Protein 4AEY (pdb70)

Foldseek 3Di:
DQEDKDKDFFPWAWAQEADPPPSNVGIAIKTKMKIFGAPDVCPDPVVLVVVLRCVRHVDHYHDQVVNQVVSQCSNCVPPVDDKMKMKMWRAPPDPPDRTDIDMDMDD

B-factor: mean 133.92, std 28.31, range [81.31, 237.43]

CATH classification: 3.30.1130.10

Sequence (107 aa):
PGMARIRVKDLRLRTFIGIKEEEILNKQDVLINLTILYPAHALNYRTITKAIIRHVEENRFALLERMTQEILDLVMENPAVRYAEVEVDKPHALRFAESVSITLAGH

Nearest PDB structures (foldseek):
  4aey-assembly1_A  TM=1.009E+00  e=9.244E-22  Pseudomonas aeruginosa
  1b9l-assembly1_A  TM=9.611E-01  e=2.903E-15  Escherichia coli
  3o1k-assembly1_B  TM=9.240E-01  e=2.711E-11  Vibrio cholerae O1 biovar El Tor str. N16961
  7su7-assembly1_D  TM=9.157E-01  e=2.236E-10  Yersinia pestis
  7su8-assembly1_B  TM=8.974E-01  e=2.381E-09  Yersinia pestis

Secondary structure (DSSP, 8-state):
--SSEEEEEEEEEEEEE-SSHHHHHS-EEEEEEEEEE------HHHHHHHHHHHHHHTSEES-HHHHHHHHHHHHHHS---SEEEEEEEEET-STT-SEEEEEEEE-

GO terms:
  GO:0006729 tetrahydrobiopterin biosynthetic process (P, IDA)

Radius of gyration: 14.38 Å; Cα contacts (8 Å, |Δi|>4): 192; chains: 1; bounding box: 38×38×31 Å

InterPro domains:
  IPR006156 Dihydroneopterin aldolase [PTHR42844] (5-120)
  IPR006157 Dihydroneopterin aldolase/epimerase domain [PF02152] (11-119)
  IPR006157 Dihydroneopterin aldolase/epimerase domain [SM00905] (11-121)
  IPR006157 Dihydroneopterin aldolase/epimerase domain [TIGR00526] (8-119)
  IPR006157 Dihydroneopterin aldolase/epimerase domain [cd00534] (8-119)
  IPR043133 GTP cyclohydrolase I, C-terminal/NADPH-dependent 7-cyano-7-deazaguanine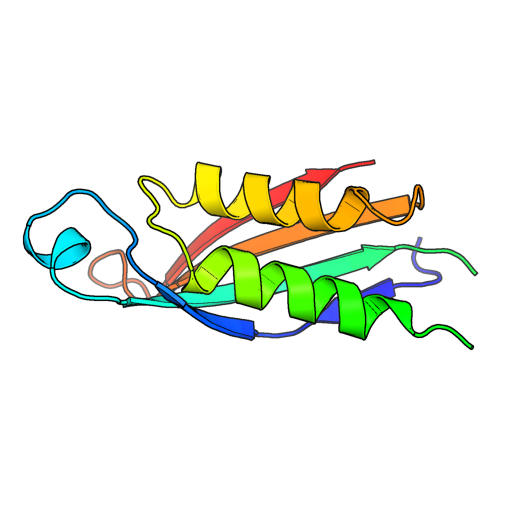 reductase [G3DSA:3.30.1130.10] (6-122)

Solvent-accessible surface area: 7064 Å² total; per-residue (Å²): 174,74,168,38,77,77,62,32,170,86,33,142,7,136,1,59,25,33,90,174,79,68,10,62,139,91,98,72,40,5,33,1,39,11,55,34,16,40,85,138,242,80,84,55,133,41,86,36,27,56,43,2,55,55,42,0,78,148,70,80,15,85,26,19,110,50,1,4,98,73,0,13,73,37,14,58,141,80,50,106,98,24,103,8,58,1,60,8,31,31,42,128,61,107,111,220,36,135,40,57,46,53,72,24,56,19,196

Structure (mmCIF, N/CA/C/O backbone):
data_4AEY
#
_entry.id   4AEY
#
_cell.length_a   133.980
_cell.length_b   133.980
_cell.length_c   133.980
_cell.angle_alpha   90.00
_cell.angle_beta   90.00
_cell.angle_gamma   90.00
#
_symmetry.space_group_name_H-M   'I 4 3 2'
#
loop_
_entity.id
_entity.type
_entity.pdbx_description
1 polymer 'D-ERYTHRO-7,8-DIHYDRONEOPTERIN TRIPHOSPHATE EPIMERASE'
2 water water
#
loop_
_atom_site.group_PDB
_atom_site.id
_atom_site.type_symbol
_atom_site.label_atom_id
_atom_site.label_alt_id
_atom_site.label_comp_id
_atom_site.label_asym_id
_atom_site.label_entity_id
_atom_site.label_seq_id
_atom_site.pdbx_PDB_ins_code
_atom_site.Cartn_x
_atom_site.Cartn_y
_atom_site.Cartn_z
_atom_site.occupancy
_atom_site.B_iso_or_equiv
_atom_site.auth_seq_id
_atom_site.auth_comp_id
_atom_site.auth_asym_id
_atom_site.auth_atom_id
_atom_site.pdbx_PDB_model_num
ATOM 1 N N . PRO A 1 39 ? 10.216 -3.128 36.311 1.00 189.69 6 PRO A N 1
ATOM 2 C CA . PRO A 1 39 ? 9.210 -3.265 37.378 1.00 185.83 6 PRO A CA 1
ATOM 3 C C . PRO A 1 39 ? 8.829 -4.729 37.683 1.00 188.56 6 PRO A C 1
ATOM 4 O O . PRO A 1 39 ? 8.359 -5.417 36.776 1.00 191.86 6 PRO A O 1
ATOM 8 N N . GLY A 1 40 ? 9.015 -5.216 38.925 1.00 179.89 7 GLY A N 1
ATOM 9 C CA . GLY A 1 40 ? 9.557 -4.503 40.085 1.00 174.86 7 GLY A CA 1
ATOM 10 C C . GLY A 1 40 ? 11.067 -4.343 40.073 1.00 176.77 7 GLY A C 1
ATOM 11 O O . GLY A 1 40 ? 11.567 -3.214 40.028 1.00 176.02 7 GLY A O 1
ATOM 12 N N . MET A 1 41 ? 11.808 -5.479 40.144 1.00 172.64 8 MET A N 1
ATOM 13 C CA . MET A 1 41 ? 13.281 -5.625 40.099 1.00 172.80 8 MET A CA 1
ATOM 14 C C . MET A 1 41 ? 14.095 -5.103 41.340 1.00 169.80 8 MET A C 1
ATOM 15 O O . MET A 1 41 ? 13.802 -5.587 42.431 1.00 166.57 8 MET A O 1
ATOM 20 N N . ALA A 1 42 ? 15.095 -4.174 41.210 1.00 163.46 9 ALA A N 1
ATOM 21 C CA . ALA A 1 42 ? 15.868 -3.704 42.389 1.00 158.84 9 ALA A CA 1
ATOM 22 C C . ALA A 1 42 ? 15.372 -2.405 43.072 1.00 155.71 9 ALA A C 1
ATOM 23 O O . ALA A 1 42 ? 15.612 -1.291 42.586 1.00 156.71 9 ALA A O 1
ATOM 25 N N . ARG A 1 43 ? 14.690 -2.561 44.217 1.00 14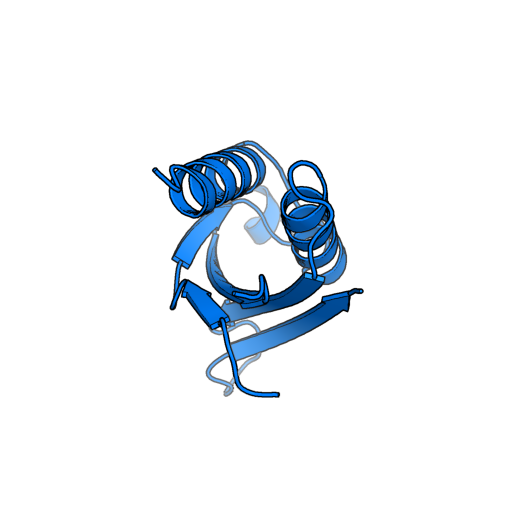4.73 10 ARG A N 1
ATOM 26 C CA . ARG A 1 43 ? 14.145 -1.435 44.954 1.00 139.99 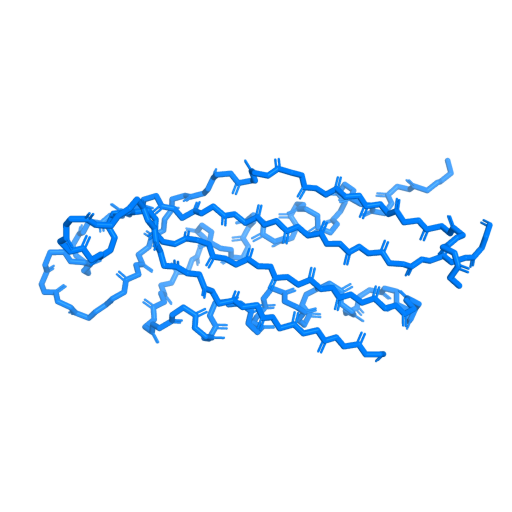10 ARG A CA 1
ATOM 27 C C . ARG A 1 43 ? 14.630 -1.404 46.376 1.00 136.65 10 ARG A C 1
ATOM 28 O O . ARG A 1 43 ? 14.413 -2.358 47.122 1.00 134.84 10 ARG A O 1
ATOM 30 N N . ILE A 1 44 ? 15.264 -0.301 46.764 1.00 129.15 11 ILE A N 1
ATOM 31 C CA . ILE A 1 44 ? 15.687 -0.132 48.144 1.00 124.92 11 ILE A CA 1
ATOM 32 C C . ILE A 1 44 ? 14.784 0.884 48.815 1.00 121.22 11 ILE A C 1
ATOM 33 O O . ILE A 1 44 ? 14.490 1.912 48.218 1.00 121.04 11 ILE A O 1
ATOM 38 N N . ARG A 1 45 ? 14.306 0.586 50.023 1.00 111.41 12 ARG A N 1
ATOM 39 C CA . ARG A 1 45 ? 13.420 1.500 50.738 1.00 107.02 12 ARG A CA 1
ATOM 40 C C . ARG A 1 45 ? 13.991 1.924 52.060 1.00 103.23 12 ARG A C 1
ATOM 41 O O . ARG A 1 45 ? 14.476 1.102 52.822 1.00 100.95 12 ARG A O 1
ATOM 43 N N . VAL A 1 46 ? 13.916 3.202 52.335 1.00 97.11 13 VAL A N 1
ATOM 44 C CA . VAL A 1 46 ? 14.359 3.777 53.594 1.00 95.11 13 VAL A CA 1
ATOM 45 C C . VAL A 1 46 ? 13.066 4.201 54.226 1.00 97.69 13 VAL A C 1
ATOM 46 O O . VAL A 1 46 ? 12.390 5.106 53.722 1.00 98.65 13 VAL A O 1
ATOM 50 N N . LYS A 1 47 ? 12.669 3.478 55.274 1.00 91.42 14 LYS A N 1
ATOM 51 C CA . LYS A 1 47 ? 11.370 3.675 55.931 1.00 88.88 14 LYS A CA 1
ATOM 52 C C . LYS A 1 47 ? 11.374 4.551 57.175 1.00 91.80 14 LYS A C 1
ATOM 53 O O . LYS A 1 47 ? 12.096 4.293 58.123 1.00 91.96 14 LYS A O 1
ATOM 59 N N . ASP A 1 48 ? 10.537 5.562 57.177 1.00 87.91 15 ASP A N 1
ATOM 60 C CA . ASP A 1 48 ? 10.339 6.471 58.294 1.00 88.28 15 ASP A CA 1
ATOM 61 C C . ASP A 1 48 ? 11.545 7.079 58.929 1.00 94.03 15 ASP A C 1
ATOM 62 O O . ASP A 1 48 ? 11.689 7.001 60.158 1.00 92.79 15 ASP A O 1
ATOM 67 N N . LEU A 1 49 ? 12.367 7.763 58.109 1.00 92.94 16 LEU A N 1
ATOM 68 C CA . LEU A 1 49 ? 13.551 8.471 58.584 1.00 92.67 16 LEU A CA 1
ATOM 69 C C . LEU A 1 49 ? 13.020 9.700 59.284 1.00 92.32 16 LEU A C 1
ATOM 70 O O . LEU A 1 49 ? 12.417 10.520 58.630 1.00 92.06 16 LEU A O 1
ATOM 75 N N . ARG A 1 50 ? 13.098 9.746 60.617 1.00 87.39 17 ARG A N 1
ATOM 76 C CA . ARG A 1 50 ? 12.587 10.860 61.417 1.00 87.70 17 ARG A CA 1
ATOM 77 C C . ARG A 1 50 ? 13.669 11.870 61.694 1.00 96.33 17 ARG A C 1
ATOM 78 O O . ARG A 1 50 ? 14.648 11.571 62.388 1.00 98.24 17 ARG A O 1
ATOM 86 N N . LEU A 1 51 ? 13.490 13.080 61.172 1.00 93.57 18 LEU A N 1
ATOM 87 C CA . LEU A 1 51 ? 14.459 14.160 61.357 1.00 94.70 18 LEU A CA 1
ATOM 88 C C . LEU A 1 51 ? 13.821 15.380 61.936 1.00 99.32 18 LEU A C 1
ATOM 89 O O . LEU A 1 51 ? 12.637 15.600 61.741 1.00 100.13 18 LEU A O 1
ATOM 94 N N . ARG A 1 52 ? 14.591 16.174 62.660 1.00 96.63 19 ARG A N 1
ATOM 95 C CA . ARG A 1 52 ? 14.094 17.414 63.223 1.00 98.73 19 ARG A CA 1
ATOM 96 C C . ARG A 1 52 ? 14.785 18.570 62.582 1.00 109.73 19 ARG A C 1
ATOM 97 O O . ARG A 1 52 ? 16.004 18.519 62.438 1.00 112.96 19 ARG A O 1
ATOM 105 N N . THR A 1 53 ? 14.037 19.596 62.160 1.00 107.39 20 THR A N 1
ATOM 106 C CA . THR A 1 53 ? 14.599 20.771 61.499 1.00 108.78 20 THR A CA 1
ATOM 107 C C . THR A 1 53 ? 13.557 21.842 61.640 1.00 112.38 20 THR A C 1
ATOM 108 O O . THR A 1 53 ? 12.478 21.572 62.168 1.00 112.96 20 THR A O 1
ATOM 112 N N . PHE A 1 54 ? 13.837 23.030 61.100 1.00 107.16 21 PHE A N 1
ATOM 113 C CA . PHE A 1 54 ? 12.910 24.141 61.036 1.00 104.47 21 PHE A CA 1
ATOM 114 C C . PHE A 1 54 ? 12.097 24.016 59.738 1.00 110.50 21 PHE A C 1
ATOM 115 O O . PHE A 1 54 ? 12.675 23.907 58.641 1.00 109.13 21 PHE A O 1
ATOM 123 N N . ILE A 1 55 ? 10.759 23.977 59.867 1.00 110.86 22 ILE A N 1
ATOM 124 C CA . ILE A 1 55 ? 9.862 23.933 58.715 1.00 113.02 22 ILE A CA 1
ATOM 125 C C . ILE A 1 55 ? 8.717 24.914 58.946 1.00 125.10 22 ILE A C 1
ATOM 126 O O . ILE A 1 55 ? 7.963 24.764 59.909 1.00 125.58 22 ILE A O 1
ATOM 131 N N . GLY A 1 56 ? 8.622 25.935 58.095 1.00 126.19 23 GLY A N 1
ATOM 132 C CA . GLY A 1 56 ? 7.564 26.932 58.196 1.00 128.15 23 GLY A CA 1
ATOM 133 C C . GLY A 1 56 ? 8.124 28.319 58.323 1.00 135.97 23 GLY A C 1
ATOM 134 O O . GLY A 1 56 ? 9.344 28.481 58.374 1.00 137.88 23 GLY A O 1
ATOM 135 N N . ILE A 1 57 ? 7.243 29.330 58.339 1.00 132.92 24 ILE A N 1
ATOM 136 C CA . ILE A 1 57 ? 7.648 30.736 58.447 1.00 133.49 24 ILE A CA 1
ATOM 137 C C . ILE A 1 57 ? 7.133 31.356 59.730 1.00 135.73 24 ILE A C 1
ATOM 138 O O . ILE A 1 57 ? 7.771 32.271 60.240 1.00 137.29 24 ILE A O 1
ATOM 140 N N . LYS A 1 58 ? 6.038 30.794 60.293 1.00 129.09 25 LYS A N 1
ATOM 141 C CA . LYS A 1 58 ? 5.380 31.211 61.540 1.00 129.41 25 LYS A CA 1
ATOM 142 C C . LYS A 1 58 ? 6.389 31.356 62.683 1.00 133.52 25 LYS A C 1
ATOM 143 O O . LYS A 1 58 ? 7.311 30.559 62.777 1.00 132.06 25 LYS A O 1
ATOM 149 N N . GLU A 1 59 ? 6.245 32.391 63.523 1.00 132.46 26 GLU A N 1
ATOM 150 C CA . GLU A 1 59 ? 7.164 32.675 64.640 1.00 132.92 26 GLU A CA 1
ATOM 151 C C . GLU A 1 59 ? 7.612 31.407 65.375 1.00 133.31 26 GLU A C 1
ATOM 152 O O . GLU A 1 59 ? 8.818 31.187 65.534 1.00 133.16 26 GLU A O 1
ATOM 154 N N . GLU A 1 60 ? 6.644 30.545 65.744 1.00 126.43 27 GLU A N 1
ATOM 155 C CA . GLU A 1 60 ? 6.929 29.274 66.427 1.00 123.46 27 GLU A CA 1
ATOM 156 C C . GLU A 1 60 ? 7.712 28.306 65.558 1.00 120.90 27 GLU A C 1
ATOM 157 O O . GLU A 1 60 ? 8.622 27.672 66.064 1.00 120.37 27 GLU A O 1
ATOM 159 N N . GLU A 1 61 ? 7.368 28.190 64.266 1.00 113.62 28 GLU A N 1
ATOM 160 C CA . GLU A 1 61 ? 8.039 27.318 63.317 1.00 111.10 28 GLU A CA 1
ATOM 161 C C . GLU A 1 61 ? 9.496 27.707 63.085 1.00 118.30 28 GLU A C 1
ATOM 162 O O . GLU A 1 61 ? 10.319 26.841 62.848 1.00 118.26 28 GLU A O 1
ATOM 163 N N . ILE A 1 62 ? 9.820 28.994 63.171 1.00 119.58 29 ILE A N 1
ATOM 164 C CA . ILE A 1 62 ? 11.181 29.534 62.964 1.00 121.75 29 ILE A CA 1
ATOM 165 C C . ILE A 1 62 ? 12.056 29.506 64.246 1.00 128.95 29 ILE A C 1
ATOM 166 O O . ILE A 1 62 ? 13.301 29.463 64.171 1.00 127.95 29 ILE A O 1
ATOM 168 N N . LEU A 1 63 ? 11.390 29.555 65.417 1.00 127.81 30 LEU A N 1
ATOM 169 C CA . LEU A 1 63 ? 12.058 29.528 66.711 1.00 129.28 30 LEU A CA 1
ATOM 170 C C . LEU A 1 63 ? 12.300 28.109 67.188 1.00 132.18 30 LEU A C 1
ATOM 171 O O . LEU A 1 63 ? 13.236 27.885 67.955 1.00 134.70 30 LEU A O 1
ATOM 176 N N . ASN A 1 64 ? 11.454 27.151 66.763 1.00 123.86 31 ASN A N 1
ATOM 177 C CA . ASN A 1 64 ? 11.547 25.772 67.223 1.00 120.51 31 ASN A CA 1
ATOM 178 C C . ASN A 1 64 ? 11.559 24.737 66.116 1.00 121.41 31 ASN A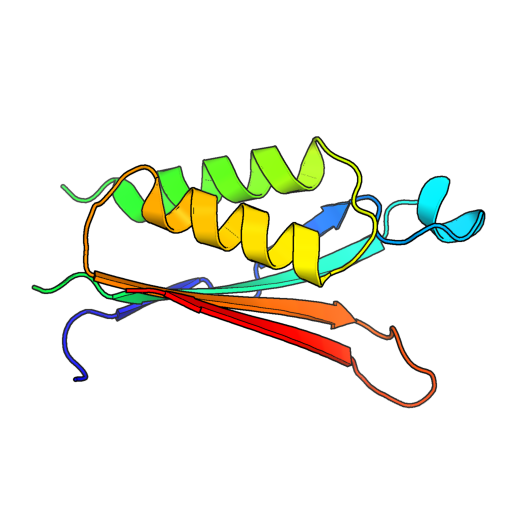 C 1
ATOM 179 O O . ASN A 1 64 ? 10.751 24.799 65.189 1.00 120.20 31 ASN A O 1
ATOM 184 N N . LYS A 1 65 ? 12.426 23.727 66.269 1.00 115.19 32 LYS A N 1
ATOM 185 C CA . LYS A 1 65 ? 12.530 22.644 65.313 1.00 111.86 32 LYS A CA 1
ATOM 186 C C . LYS A 1 65 ? 11.276 21.771 65.472 1.00 113.97 32 LYS A C 1
ATOM 187 O O . LYS A 1 65 ? 10.607 21.808 66.519 1.00 113.03 32 LYS A O 1
ATOM 193 N N . GLN A 1 66 ? 10.948 21.021 64.423 1.00 108.86 33 GLN A N 1
ATOM 194 C CA . GLN A 1 66 ? 9.793 20.150 64.419 1.00 108.54 33 GLN A CA 1
ATOM 195 C C . GLN A 1 66 ? 10.175 18.780 63.897 1.00 113.44 33 GLN A C 1
ATOM 196 O O . GLN A 1 66 ? 11.215 18.649 63.255 1.00 115.10 33 GLN A O 1
ATOM 202 N N . ASP A 1 67 ? 9.304 17.777 64.087 1.00 106.84 34 ASP A N 1
ATOM 203 C CA . ASP A 1 67 ? 9.566 16.471 63.510 1.00 104.89 34 ASP A CA 1
ATOM 204 C C . ASP A 1 67 ? 8.943 16.401 62.113 1.00 105.89 34 ASP A C 1
ATOM 205 O O . ASP A 1 67 ? 7.828 16.904 61.883 1.00 106.52 34 ASP A O 1
ATOM 210 N N . VAL A 1 68 ? 9.671 15.776 61.188 1.00 98.08 35 VAL A N 1
ATOM 211 C CA . VAL A 1 68 ? 9.265 15.519 59.799 1.00 96.02 35 VAL A CA 1
ATOM 212 C C . VAL A 1 68 ? 9.686 14.064 59.520 1.00 98.38 35 VAL A C 1
ATOM 213 O O . VAL A 1 68 ? 10.620 13.605 60.158 1.00 97.40 35 VAL A O 1
ATOM 217 N N . LEU A 1 69 ? 8.980 13.319 58.678 1.00 94.96 36 LEU A N 1
ATOM 218 C CA . LEU A 1 69 ? 9.281 11.905 58.441 1.00 93.91 36 LEU A CA 1
ATOM 219 C C . LEU A 1 69 ? 9.541 11.689 56.979 1.00 97.93 36 LEU A C 1
ATOM 220 O O . LEU A 1 69 ? 8.680 11.963 56.159 1.00 97.90 36 LEU A O 1
ATOM 225 N N . ILE A 1 70 ? 10.716 11.198 56.641 1.00 95.22 37 ILE A N 1
ATOM 226 C CA . ILE A 1 70 ? 11.104 11.002 55.247 1.00 96.50 37 ILE A CA 1
ATOM 227 C C . ILE A 1 70 ? 11.080 9.533 54.864 1.00 100.43 37 ILE A C 1
ATOM 228 O O . ILE A 1 70 ? 11.492 8.690 55.654 1.00 98.80 37 ILE A O 1
ATOM 233 N N . ASN A 1 71 ? 10.570 9.231 53.669 1.00 98.89 38 ASN A N 1
ATOM 234 C CA . ASN A 1 71 ? 10.523 7.885 53.119 1.00 99.98 38 ASN A CA 1
ATOM 235 C C . ASN A 1 71 ? 11.107 7.919 51.718 1.00 109.47 38 ASN A C 1
ATOM 236 O O . ASN A 1 71 ? 10.647 8.685 50.867 1.00 112.45 38 ASN A O 1
ATOM 241 N N . LEU A 1 72 ? 12.123 7.098 51.483 1.00 106.87 39 LEU A N 1
ATOM 242 C CA . LEU A 1 72 ? 12.817 7.093 50.212 1.00 109.54 39 LEU A CA 1
ATOM 243 C C . LEU A 1 72 ? 12.703 5.773 49.487 1.00 116.91 39 LEU A C 1
ATOM 244 O O . LEU A 1 72 ? 12.960 4.720 50.071 1.00 116.99 39 LEU A O 1
ATOM 246 N N . THR A 1 73 ? 12.347 5.837 48.202 1.00 115.87 40 THR A N 1
ATOM 247 C CA . THR A 1 73 ? 12.286 4.682 47.313 1.00 117.42 40 THR A CA 1
ATOM 248 C C . THR A 1 73 ? 13.311 4.920 46.198 1.00 125.22 40 THR A C 1
ATOM 249 O O . THR A 1 73 ? 13.221 5.920 45.479 1.00 126.59 40 THR A O 1
ATOM 253 N N . ILE A 1 74 ? 14.294 4.013 46.079 1.00 122.77 41 ILE A N 1
ATOM 254 C CA . ILE A 1 74 ? 15.349 4.084 45.073 1.00 125.14 41 ILE A CA 1
ATOM 255 C C . ILE A 1 74 ? 15.356 2.814 44.235 1.00 131.81 41 ILE A C 1
ATOM 256 O O . ILE A 1 74 ? 15.278 1.713 44.777 1.00 130.13 41 ILE A O 1
ATOM 258 N N . LEU A 1 75 ? 15.409 2.979 42.910 1.00 132.84 42 LEU A N 1
ATOM 259 C CA . LEU A 1 75 ? 15.471 1.896 41.934 1.00 136.18 42 LEU A CA 1
ATOM 260 C C . LEU A 1 75 ? 16.880 1.903 41.335 1.00 145.97 42 LEU A C 1
ATOM 261 O O . LEU A 1 75 ? 17.386 2.969 40.993 1.00 148.13 42 LEU A O 1
ATOM 262 N N . TYR A 1 76 ? 17.535 0.734 41.269 1.00 144.18 43 TYR A N 1
ATOM 263 C CA . TYR A 1 76 ? 18.890 0.622 40.748 1.00 147.82 43 TYR A CA 1
ATOM 264 C C . TYR A 1 76 ? 19.176 -0.779 40.261 1.00 154.87 43 TYR A C 1
ATOM 265 O O . TYR A 1 76 ? 20.038 -1.436 40.842 1.00 154.00 43 TYR A O 1
ATOM 266 N N . PRO A 1 77 ? 18.512 -1.244 39.170 1.00 155.25 44 PRO A N 1
ATOM 267 C CA . PRO A 1 77 ? 18.797 -2.597 38.652 1.00 158.02 44 PRO A CA 1
ATOM 268 C C . PRO A 1 77 ? 20.266 -2.823 38.263 1.00 165.63 44 PRO A C 1
ATOM 269 O O . PRO A 1 77 ? 20.893 -1.908 37.729 1.00 168.24 44 PRO A O 1
ATOM 273 N N . ALA A 1 78 ? 20.850 -4.012 38.520 1.00 162.23 45 ALA A N 1
ATOM 274 C CA . ALA A 1 78 ? 20.287 -5.244 39.084 1.00 176.51 45 ALA A CA 1
ATOM 275 C C . ALA A 1 78 ? 21.371 -6.020 39.842 1.00 198.66 45 ALA A C 1
ATOM 276 O O . ALA A 1 78 ? 22.087 -5.462 40.672 1.00 156.38 45 ALA A O 1
ATOM 278 N N . HIS A 1 89 ? 30.118 -4.366 48.961 1.00 200.33 56 HIS A N 1
ATOM 279 C CA . HIS A 1 89 ? 30.363 -3.691 47.694 1.00 203.90 56 HIS A CA 1
ATOM 280 C C . HIS A 1 89 ? 29.592 -2.360 47.662 1.00 204.64 56 HIS A C 1
ATOM 281 O O . HIS A 1 89 ? 30.211 -1.291 47.714 1.00 206.43 56 HIS A O 1
ATOM 288 N N . ALA A 1 90 ? 28.249 -2.430 47.634 1.00 196.44 57 ALA A N 1
ATOM 289 C CA . ALA A 1 90 ? 27.375 -1.252 47.576 1.00 193.30 57 ALA A CA 1
ATOM 290 C C . ALA A 1 90 ? 27.286 -0.434 48.882 1.00 193.84 57 ALA A C 1
ATOM 291 O O . ALA A 1 90 ? 26.357 -0.605 49.680 1.00 189.11 57 ALA A O 1
ATOM 293 N N . LEU A 1 91 ? 28.238 0.504 49.062 1.00 192.35 58 LEU A N 1
ATOM 294 C CA . LEU A 1 91 ? 28.298 1.412 50.215 1.00 189.65 58 LEU A CA 1
ATOM 295 C C . LEU A 1 91 ? 27.316 2.585 50.044 1.00 189.72 58 LEU A C 1
ATOM 296 O O . LEU A 1 91 ? 27.266 3.490 50.885 1.00 187.87 58 LEU A O 1
ATOM 298 N N . ASN A 1 92 ? 26.528 2.550 48.956 1.00 184.75 59 ASN A N 1
ATOM 299 C CA . ASN A 1 92 ? 25.586 3.566 48.498 1.00 182.30 59 ASN A CA 1
ATOM 300 C C . ASN A 1 92 ? 24.529 4.134 49.415 1.00 179.11 59 ASN A C 1
ATOM 301 O O . ASN A 1 92 ? 24.638 5.312 49.754 1.00 178.87 59 ASN A O 1
ATOM 303 N N . TYR A 1 93 ? 23.463 3.365 49.730 1.00 169.78 60 TYR A N 1
ATOM 304 C CA . TYR A 1 93 ? 22.350 3.895 50.503 1.00 164.40 60 TYR A CA 1
ATOM 305 C C . TYR A 1 93 ? 22.759 4.562 51.803 1.00 164.52 60 TYR A C 1
ATOM 306 O O . TYR A 1 93 ? 22.079 5.483 52.240 1.00 162.01 60 TYR A O 1
ATOM 315 N N . ARG A 1 94 ? 23.888 4.130 52.389 1.00 160.64 61 ARG A N 1
ATOM 316 C CA . ARG A 1 94 ? 24.401 4.666 53.642 1.00 158.98 61 ARG A CA 1
ATOM 317 C C . ARG A 1 94 ? 24.849 6.098 53.456 1.00 162.02 61 ARG A C 1
ATOM 318 O O . ARG A 1 94 ? 24.539 6.955 54.288 1.00 160.69 61 ARG A O 1
ATOM 319 N N . THR A 1 95 ? 25.568 6.351 52.351 1.00 159.06 62 THR A N 1
ATOM 320 C CA . THR A 1 95 ? 26.080 7.667 51.992 1.00 160.04 62 THR A CA 1
ATOM 321 C C . THR A 1 95 ? 24.934 8.592 51.651 1.00 157.87 62 THR A C 1
ATOM 322 O O . THR A 1 95 ? 24.923 9.740 52.103 1.00 156.81 62 THR A O 1
ATOM 326 N N . ILE A 1 96 ? 23.978 8.097 50.841 1.00 150.30 63 ILE A N 1
ATOM 327 C CA . ILE A 1 96 ? 22.813 8.879 50.445 1.00 147.00 63 ILE A CA 1
ATOM 328 C C . ILE A 1 96 ? 22.107 9.366 51.699 1.00 143.81 63 ILE A C 1
ATOM 329 O O . ILE A 1 96 ? 21.860 10.566 51.833 1.00 144.42 63 ILE A O 1
ATOM 334 N N . THR A 1 97 ? 21.829 8.441 52.630 1.00 133.59 64 THR A N 1
ATOM 335 C CA . THR A 1 97 ? 21.170 8.762 53.885 1.00 128.77 64 THR A CA 1
ATOM 336 C C . THR A 1 97 ? 21.982 9.797 54.625 1.00 127.71 64 THR A C 1
ATOM 337 O O . THR A 1 97 ? 21.447 10.852 54.949 1.00 124.64 64 THR A O 1
ATOM 341 N N . LYS A 1 98 ? 23.281 9.522 54.840 1.00 124.51 65 LYS A N 1
ATOM 342 C CA . LYS A 1 98 ? 24.187 10.436 55.534 1.00 125.02 65 LYS A CA 1
ATOM 343 C C . LYS A 1 98 ? 23.997 11.852 55.015 1.00 128.61 65 LYS A C 1
ATOM 344 O O . LYS A 1 98 ? 23.682 12.755 55.793 1.00 126.60 65 LYS A O 1
ATOM 346 N N . ALA A 1 99 ? 24.102 12.018 53.685 1.00 127.06 66 ALA A N 1
ATOM 347 C CA . ALA A 1 99 ? 23.935 13.306 53.023 1.00 128.23 66 ALA A CA 1
ATOM 348 C C . ALA A 1 99 ? 22.551 13.898 53.246 1.00 128.62 66 ALA A C 1
ATOM 349 O O . ALA A 1 99 ? 22.459 15.103 53.506 1.00 129.26 66 ALA A O 1
ATOM 351 N N . ILE A 1 100 ? 21.479 13.078 53.153 1.00 120.18 67 ILE A N 1
ATOM 352 C CA . ILE A 1 100 ? 20.150 13.628 53.367 1.00 116.74 67 ILE A CA 1
ATOM 353 C C . ILE A 1 100 ? 19.898 14.099 54.801 1.00 116.26 67 ILE A C 1
ATOM 354 O O . ILE A 1 100 ? 19.318 15.165 55.002 1.00 117.04 67 ILE A O 1
ATOM 359 N N . ILE A 1 101 ? 20.428 13.367 55.778 1.00 108.42 68 ILE A N 1
ATOM 360 C CA . ILE A 1 101 ? 20.316 13.731 57.180 1.00 106.16 68 ILE A CA 1
ATOM 361 C C . ILE A 1 101 ? 21.044 15.032 57.378 1.00 116.58 68 ILE A C 1
ATOM 362 O O . ILE A 1 101 ? 20.439 15.992 57.845 1.00 116.84 68 ILE A O 1
ATOM 367 N N . ARG A 1 102 ? 22.346 15.058 57.030 1.00 118.39 69 ARG A N 1
ATOM 368 C CA . ARG A 1 102 ? 23.202 16.221 57.159 1.00 122.99 69 ARG A CA 1
ATOM 369 C C . ARG A 1 102 ? 22.555 17.454 56.521 1.00 129.85 69 ARG A C 1
ATOM 370 O O . ARG A 1 102 ? 22.418 18.473 57.186 1.00 129.41 69 ARG A O 1
ATOM 372 N N . HIS A 1 103 ? 22.080 17.345 55.281 1.00 128.82 70 HIS A N 1
ATOM 373 C CA . HIS A 1 103 ? 21.427 18.467 54.628 1.00 130.61 70 HIS A CA 1
ATOM 374 C C . HIS A 1 103 ? 20.170 18.928 55.348 1.00 133.35 70 HIS A C 1
ATOM 375 O O . HIS A 1 103 ? 19.972 20.133 55.486 1.00 135.00 70 HIS A O 1
ATOM 382 N N . VAL A 1 104 ? 19.328 17.994 55.798 1.00 127.02 71 VAL A N 1
ATOM 383 C CA . VAL A 1 104 ? 18.068 18.316 56.469 1.00 125.02 71 VAL A CA 1
ATOM 384 C C . VAL A 1 104 ? 18.228 18.984 57.847 1.00 132.00 71 VAL A C 1
ATOM 385 O O . VAL A 1 104 ? 17.600 20.007 58.099 1.00 131.64 71 VAL A O 1
ATOM 389 N N . GLU A 1 105 ? 19.077 18.433 58.709 1.00 130.97 72 GLU A N 1
ATOM 390 C CA . GLU A 1 105 ? 19.292 18.963 60.058 1.00 132.27 72 GLU A CA 1
ATOM 391 C C . GLU A 1 105 ? 20.082 20.260 60.110 1.00 140.16 72 GLU A C 1
ATOM 392 O O . GLU A 1 105 ? 19.899 21.058 61.033 1.00 141.13 72 GLU A O 1
ATOM 398 N N . GLU A 1 106 ? 20.973 20.460 59.139 1.00 138.80 73 GLU A N 1
ATOM 399 C CA . GLU A 1 106 ? 21.842 21.639 59.071 1.00 142.13 73 GLU A CA 1
ATOM 400 C C . GLU A 1 106 ? 21.277 22.787 58.215 1.00 146.52 73 GLU A C 1
ATOM 401 O O . GLU A 1 106 ? 22.043 23.590 57.682 1.00 149.48 73 GLU A O 1
ATOM 407 N N . ASN A 1 107 ? 19.955 22.869 58.078 1.00 140.11 74 ASN A N 1
ATOM 408 C CA . ASN A 1 107 ? 19.343 23.917 57.273 1.00 140.55 74 ASN A CA 1
ATOM 409 C C . ASN A 1 107 ? 17.988 24.325 57.808 1.00 142.02 74 ASN A C 1
ATOM 410 O O . ASN A 1 107 ? 17.524 23.746 58.790 1.00 139.57 74 ASN A O 1
ATOM 415 N N . ARG A 1 108 ? 17.376 25.353 57.176 1.00 138.48 75 ARG A N 1
ATOM 416 C CA . ARG A 1 108 ? 16.054 25.872 57.512 1.00 136.56 75 ARG A CA 1
ATOM 417 C C . ARG A 1 108 ? 15.208 25.784 56.267 1.00 139.45 75 ARG A C 1
ATOM 418 O O . ARG A 1 108 ? 15.705 26.040 55.170 1.00 139.56 75 ARG A O 1
ATOM 420 N N . PHE A 1 109 ? 13.950 25.377 56.421 1.00 135.15 76 PHE A N 1
ATOM 421 C CA . PHE A 1 109 ? 13.071 25.209 55.271 1.00 134.40 76 PHE A CA 1
ATOM 422 C C . PHE A 1 109 ? 11.794 25.981 55.393 1.00 139.20 76 PHE A C 1
ATOM 423 O O . PHE A 1 109 ? 11.187 26.059 56.469 1.00 138.17 76 PHE A O 1
ATOM 431 N N . ALA A 1 110 ? 11.415 26.577 54.275 1.00 137.40 77 ALA A N 1
ATOM 432 C CA . ALA A 1 110 ? 10.204 27.348 54.109 1.00 138.34 77 ALA A CA 1
ATOM 433 C C . ALA A 1 110 ? 9.427 26.586 53.037 1.00 143.34 77 ALA A C 1
ATOM 434 O O . ALA A 1 110 ? 9.546 26.869 51.841 1.00 146.04 77 ALA A O 1
ATOM 436 N N . LEU A 1 111 ? 8.715 25.544 53.448 1.00 137.43 78 LEU A N 1
ATOM 437 C CA . LEU A 1 111 ? 7.910 24.762 52.520 1.00 136.75 78 LEU A CA 1
ATOM 438 C C . LEU A 1 111 ? 8.392 23.330 52.296 1.00 139.05 78 LEU A C 1
ATOM 439 O O . LEU A 1 111 ? 9.510 23.112 51.812 1.00 139.63 78 LEU A O 1
ATOM 440 N N . LEU A 1 112 ? 7.501 22.360 52.581 1.00 132.82 79 LEU A N 1
ATOM 441 C CA . LEU A 1 112 ? 7.751 20.925 52.426 1.00 130.16 79 LEU A CA 1
ATOM 442 C C . LEU A 1 112 ? 8.250 20.609 51.023 1.00 132.37 79 LEU A C 1
ATOM 443 O O . LEU A 1 112 ? 9.168 19.810 50.860 1.00 131.39 79 LEU A O 1
ATOM 444 N N . GLU A 1 113 ? 7.682 21.273 50.024 1.00 129.06 80 GLU A N 1
ATOM 445 C CA . GLU A 1 113 ? 8.037 21.080 48.624 1.00 129.98 80 GLU A CA 1
ATOM 446 C C . GLU A 1 113 ? 9.521 21.340 48.351 1.00 134.12 80 GLU A C 1
ATOM 447 O O . GLU A 1 113 ? 10.135 20.577 47.603 1.00 133.56 80 GLU A O 1
ATOM 453 N N . ARG A 1 114 ? 10.096 22.414 48.947 1.00 131.50 81 ARG A N 1
ATOM 454 C CA . ARG A 1 114 ? 11.512 22.747 48.770 1.00 132.66 81 ARG A CA 1
ATOM 455 C C . ARG A 1 114 ? 12.361 21.644 49.404 1.00 133.41 81 ARG A C 1
ATOM 456 O O . ARG A 1 114 ? 13.239 21.086 48.742 1.00 133.55 81 ARG A O 1
ATOM 458 N N . MET A 1 115 ? 12.039 21.279 50.657 1.00 126.77 82 MET A N 1
ATOM 459 C CA . MET A 1 115 ? 12.702 20.200 51.396 1.00 124.18 82 MET A CA 1
ATOM 460 C C . MET A 1 115 ? 12.697 18.885 50.613 1.00 127.42 82 MET A C 1
ATOM 461 O O . MET A 1 115 ? 13.755 18.273 50.470 1.00 128.61 82 MET A O 1
ATOM 466 N N . THR A 1 116 ? 11.525 18.462 50.121 1.00 121.88 83 THR A N 1
ATOM 467 C CA . THR A 1 116 ? 11.376 17.212 49.366 1.00 121.80 83 THR A CA 1
ATOM 468 C C . THR A 1 116 ? 12.268 17.209 48.110 1.00 129.09 83 THR A C 1
ATOM 469 O O . THR A 1 116 ? 12.979 16.228 47.846 1.00 128.99 83 THR A O 1
ATOM 473 N N . GLN A 1 117 ? 12.233 18.321 47.350 1.00 128.21 84 GLN A N 1
ATOM 474 C CA . GLN A 1 117 ? 12.993 18.485 46.117 1.00 130.59 84 GLN A CA 1
ATOM 475 C C . GLN A 1 117 ? 14.482 18.399 46.397 1.00 136.65 84 GLN A C 1
ATOM 476 O O . GLN A 1 117 ? 15.197 17.659 45.711 1.00 137.80 84 GLN A O 1
ATOM 482 N N . GLU A 1 118 ? 14.939 19.143 47.426 1.00 132.72 85 GLU A N 1
ATOM 483 C CA . GLU A 1 118 ? 16.336 19.154 47.844 1.00 133.85 85 GLU A CA 1
ATOM 484 C C . GLU A 1 118 ? 16.812 17.756 48.124 1.00 135.30 85 GLU A C 1
ATOM 485 O O . GLU A 1 118 ? 17.914 17.409 47.709 1.00 136.93 85 GLU A O 1
ATOM 491 N N . ILE A 1 119 ? 15.980 16.945 48.815 1.00 127.48 86 ILE A N 1
ATOM 492 C CA . ILE A 1 119 ? 16.313 15.554 49.123 1.00 124.87 86 ILE A CA 1
ATOM 493 C C . ILE A 1 119 ? 16.377 14.751 47.821 1.00 131.83 86 ILE A C 1
ATOM 494 O O . ILE A 1 119 ? 17.369 14.057 47.558 1.00 132.80 86 ILE A O 1
ATOM 499 N N . LEU A 1 120 ? 15.330 14.864 47.001 1.00 129.72 87 LEU A N 1
ATOM 500 C CA . LEU A 1 120 ? 15.268 14.145 45.736 1.00 132.38 87 LEU A CA 1
ATOM 501 C C . LEU A 1 120 ? 16.540 14.370 44.907 1.00 142.87 87 LEU A C 1
ATOM 502 O O . LEU A 1 120 ? 17.171 13.419 44.426 1.00 143.48 87 LEU A O 1
ATOM 507 N N . ASP A 1 121 ? 16.933 15.648 44.788 1.00 143.86 88 ASP A N 1
ATOM 508 C CA . ASP A 1 121 ? 18.143 16.027 44.068 1.00 148.75 88 ASP A CA 1
ATOM 509 C C . ASP A 1 121 ? 19.338 15.344 44.680 1.00 154.22 88 ASP A C 1
ATOM 510 O O . ASP A 1 121 ? 20.098 14.725 43.942 1.00 156.74 88 ASP A O 1
ATOM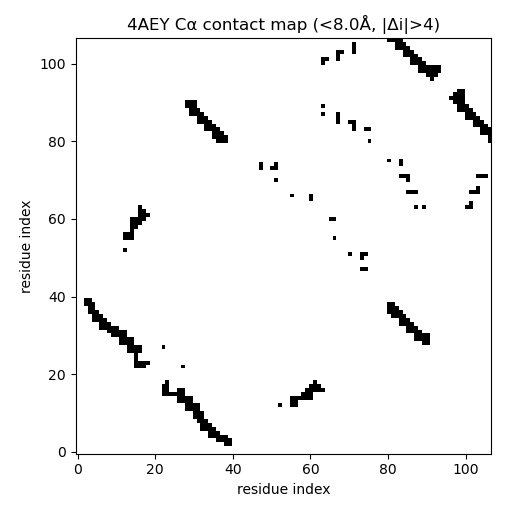 515 N N . LEU A 1 122 ? 19.457 15.365 46.026 1.00 148.56 89 LEU A N 1
ATOM 516 C CA . LEU A 1 122 ? 20.549 14.697 46.740 1.00 148.78 89 LEU A CA 1
ATOM 517 C C . LEU A 1 122 ? 20.608 13.237 46.414 1.00 152.43 89 LEU A C 1
ATOM 518 O O . LEU A 1 122 ? 21.703 12.668 46.354 1.00 153.92 89 LEU A O 1
ATOM 523 N N . VAL A 1 123 ? 19.433 12.634 46.179 1.00 147.41 90 VAL A N 1
ATOM 524 C CA . VAL A 1 123 ? 19.373 11.229 45.839 1.00 147.37 90 VAL A CA 1
ATOM 525 C C . VAL A 1 123 ? 19.917 10.906 44.440 1.00 156.66 90 VAL A C 1
ATOM 526 O O . VAL A 1 123 ? 20.603 9.900 44.292 1.00 157.69 90 VAL A O 1
ATOM 530 N N . MET A 1 124 ? 19.697 11.790 43.443 1.00 156.50 91 MET A N 1
ATOM 531 C CA . MET A 1 124 ? 20.227 11.585 42.082 1.00 161.30 91 MET A CA 1
ATOM 532 C C . MET A 1 124 ? 21.619 12.196 41.814 1.00 171.77 91 MET A C 1
ATOM 533 O O . MET A 1 124 ? 22.154 12.031 40.717 1.00 175.17 91 MET A O 1
ATOM 538 N N . GLU A 1 125 ? 22.191 12.902 42.790 1.00 169.66 92 GLU A N 1
ATOM 539 C CA . GLU A 1 125 ? 23.472 13.602 42.660 1.00 174.37 92 GLU A CA 1
ATOM 540 C C . GLU A 1 125 ? 24.654 12.666 42.465 1.00 182.87 92 GLU A C 1
ATOM 541 O O . GLU A 1 125 ? 25.552 12.963 41.670 1.00 187.40 92 GLU A O 1
ATOM 547 N N . ASN A 1 126 ? 24.672 11.573 43.238 1.00 177.64 93 ASN A N 1
ATOM 548 C CA . ASN A 1 126 ? 25.740 10.592 43.179 1.00 180.51 93 ASN A CA 1
ATOM 549 C C . ASN A 1 126 ? 25.505 9.543 42.076 1.00 184.75 93 ASN A C 1
ATOM 550 O O . ASN A 1 126 ? 2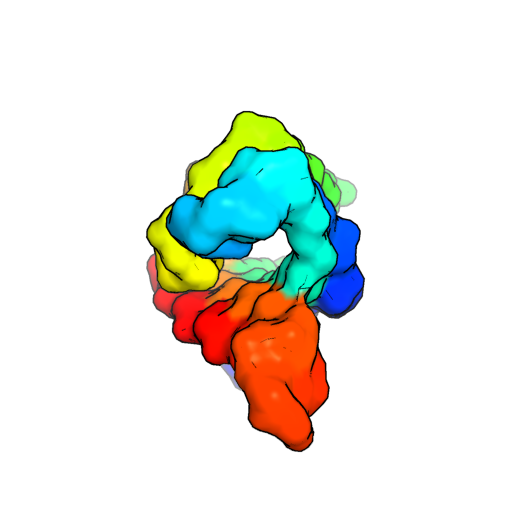6.271 9.589 41.109 1.00 189.19 93 ASN A O 1
ATOM 552 N N . PRO A 1 127 ? 24.504 8.603 42.126 1.00 176.41 94 PRO A N 1
ATOM 553 C CA . PRO A 1 127 ? 24.361 7.661 41.007 1.00 177.67 94 PRO A CA 1
ATOM 554 C C . PRO A 1 127 ? 23.549 8.287 39.875 1.00 180.66 94 PRO A C 1
ATOM 555 O O . PRO A 1 127 ? 22.874 9.304 40.073 1.00 177.75 94 PRO A O 1
ATOM 559 N N . ALA A 1 128 ? 23.606 7.677 38.692 1.00 179.29 95 ALA A N 1
ATOM 560 C CA . ALA A 1 128 ? 22.804 8.134 37.563 1.00 179.64 95 ALA A CA 1
ATOM 561 C C . ALA A 1 128 ? 21.518 7.309 37.517 1.00 177.96 95 ALA A C 1
ATOM 562 O O . ALA A 1 128 ? 20.511 7.773 36.976 1.00 177.15 95 ALA A O 1
ATOM 564 N N . VAL A 1 129 ? 21.565 6.083 38.098 1.00 170.13 96 VAL A N 1
ATOM 565 C CA . VAL A 1 129 ? 20.469 5.106 38.144 1.00 165.56 96 VAL A CA 1
ATOM 566 C C . VAL A 1 129 ? 19.458 5.327 39.307 1.00 159.41 96 VAL A C 1
ATOM 567 O O . VAL A 1 129 ? 19.870 5.645 40.418 1.00 155.16 96 VAL A O 1
ATOM 571 N N . ARG A 1 130 ? 18.166 5.086 39.108 1.00 152.86 97 ARG A N 1
ATOM 572 C CA . ARG A 1 130 ? 17.452 4.741 37.872 1.00 154.73 97 ARG A CA 1
ATOM 573 C C . ARG A 1 130 ? 16.098 5.403 37.980 1.00 155.35 97 ARG A C 1
ATOM 574 O O . ARG A 1 130 ? 15.591 5.986 37.020 1.00 157.20 97 ARG A O 1
ATOM 575 N N . TYR A 1 131 ? 15.534 5.336 39.181 1.00 146.87 98 TYR A N 1
ATOM 576 C CA . TYR A 1 131 ? 14.277 5.967 39.543 1.00 143.77 98 TYR A CA 1
ATOM 577 C C . TYR A 1 131 ? 14.326 6.225 41.031 1.00 142.28 98 TYR A C 1
ATOM 578 O O . TYR A 1 131 ? 14.827 5.381 41.774 1.00 140.92 98 TYR A O 1
ATOM 587 N N . ALA A 1 132 ? 13.846 7.401 41.458 1.00 135.58 99 ALA A N 1
ATOM 588 C CA . ALA A 1 132 ? 13.848 7.815 42.854 1.00 131.45 99 ALA A CA 1
ATOM 589 C C . ALA A 1 132 ? 12.564 8.514 43.211 1.00 132.89 99 ALA A C 1
ATOM 590 O O . ALA A 1 132 ? 12.084 9.347 42.447 1.00 135.08 99 ALA A O 1
ATOM 592 N N . GLU A 1 133 ? 12.007 8.173 44.376 1.00 124.85 100 GLU A N 1
ATOM 593 C CA . GLU A 1 133 ? 10.765 8.738 44.881 1.00 122.41 100 GLU A CA 1
ATOM 594 C C . GLU A 1 133 ? 10.942 9.111 46.347 1.00 122.02 100 GLU A C 1
ATOM 595 O O . GLU A 1 133 ? 11.475 8.324 47.129 1.00 120.75 100 GLU A O 1
ATOM 601 N N . VAL A 1 134 ? 10.517 10.318 46.717 1.00 116.88 101 VAL A N 1
ATOM 602 C CA . VAL A 1 134 ? 10.686 10.825 48.077 1.00 114.21 101 VAL A CA 1
ATOM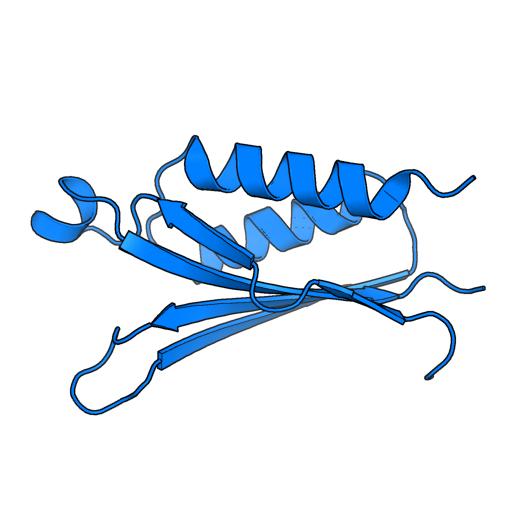 603 C C . VAL A 1 134 ? 9.390 11.375 48.632 1.00 118.06 101 VAL A C 1
ATOM 604 O O . VAL A 1 134 ? 8.817 12.303 48.056 1.00 119.66 101 VAL A O 1
ATOM 608 N N . GLU A 1 135 ? 8.933 10.813 49.750 1.00 111.19 102 GLU A N 1
ATOM 609 C CA . GLU A 1 135 ? 7.752 11.332 50.409 1.00 109.86 102 GLU A CA 1
ATOM 610 C C . GLU A 1 135 ? 8.189 11.950 51.736 1.00 109.50 102 GLU A C 1
ATOM 611 O O . GLU A 1 135 ? 9.011 11.363 52.446 1.00 109.13 102 GLU A O 1
ATOM 617 N N . VAL A 1 136 ? 7.677 13.149 52.051 1.00 102.45 103 VAL A N 1
ATOM 618 C CA . VAL A 1 136 ? 7.992 13.831 53.316 1.00 100.59 103 VAL A CA 1
ATOM 619 C C . VAL A 1 136 ? 6.690 14.169 54.052 1.00 104.44 103 VAL A C 1
ATOM 620 O O . VAL A 1 136 ? 5.848 14.890 53.526 1.00 106.27 103 VAL A O 1
ATOM 624 N N . ASP A 1 137 ? 6.531 13.616 55.255 1.00 99.29 104 ASP A N 1
ATOM 625 C CA . ASP A 1 137 ? 5.352 13.765 56.098 1.00 99.03 104 ASP A CA 1
ATOM 626 C C . ASP A 1 137 ? 5.630 14.818 57.104 1.00 100.43 104 ASP A C 1
ATOM 627 O O . ASP A 1 137 ? 6.667 14.776 57.753 1.00 98.01 104 ASP A O 1
ATOM 632 N N . LYS A 1 138 ? 4.712 15.745 57.259 1.00 97.99 105 LYS A N 1
ATOM 633 C CA . LYS A 1 138 ? 4.843 16.724 58.306 1.00 99.05 105 LYS A CA 1
ATOM 634 C C . LYS A 1 138 ? 3.761 16.262 59.300 1.00 104.10 105 LYS A C 1
ATOM 635 O O . LYS A 1 138 ? 2.571 16.498 59.067 1.00 105.46 105 LYS A O 1
ATOM 637 N N . PRO A 1 139 ? 4.119 15.461 60.327 1.00 99.98 106 PRO A N 1
ATOM 638 C CA . PRO A 1 139 ? 3.093 14.983 61.249 1.00 100.63 106 PRO A CA 1
ATOM 639 C C . PRO A 1 139 ? 2.326 16.050 61.989 1.00 107.88 106 PRO A C 1
ATOM 640 O O . PRO A 1 139 ? 2.887 17.011 62.494 1.00 109.76 106 PRO A O 1
ATOM 644 N N . HIS A 1 140 ? 1.017 15.861 62.019 1.00 106.65 107 HIS A N 1
ATOM 645 C CA . HIS A 1 140 ? 0.042 16.724 62.670 1.00 109.63 107 HIS A CA 1
ATOM 646 C C . HIS A 1 140 ? 0.197 18.149 62.205 1.00 115.43 107 HIS A C 1
ATOM 647 O O . HIS A 1 140 ? 0.339 19.054 63.020 1.00 118.31 107 HIS A O 1
ATOM 654 N N . ALA A 1 141 ? 0.227 18.342 60.886 1.00 109.90 108 ALA A N 1
ATOM 655 C CA . ALA A 1 141 ? 0.362 19.656 60.285 1.00 109.81 108 ALA A CA 1
ATOM 656 C C . ALA A 1 141 ? -1.016 20.301 60.156 1.00 118.35 108 ALA A C 1
ATOM 657 O O . ALA A 1 141 ? -1.136 21.534 60.174 1.00 121.92 108 ALA A O 1
ATOM 659 N N . LEU A 1 142 ? -2.050 19.468 60.008 1.00 114.57 109 LEU A N 1
ATOM 660 C CA . LEU A 1 142 ? -3.431 19.907 59.905 1.00 117.04 109 LEU A CA 1
ATOM 661 C C . LEU A 1 142 ? -4.162 19.459 61.137 1.00 117.76 109 LEU A C 1
ATOM 662 O O . LEU A 1 142 ? -3.862 18.398 61.692 1.00 115.37 109 LEU A O 1
ATOM 667 N N . ARG A 1 143 ? -5.161 20.247 61.533 1.00 114.59 110 ARG A N 1
ATOM 668 C CA . ARG A 1 143 ? -6.006 19.933 62.670 1.00 115.98 110 ARG A CA 1
ATOM 669 C C . ARG A 1 143 ? -6.808 18.731 62.242 1.00 117.85 110 ARG A C 1
ATOM 670 O O . ARG A 1 143 ? -7.213 18.656 61.080 1.00 117.45 110 ARG A O 1
ATOM 673 N N . PHE A 1 144 ? -6.972 17.768 63.151 1.00 113.01 111 PHE A N 1
ATOM 674 C CA . PHE A 1 144 ? -7.755 16.540 62.978 1.00 112.56 111 PHE A CA 1
ATOM 675 C C . PHE A 1 144 ? -7.202 15.496 62.051 1.00 114.11 111 PHE A C 1
ATOM 676 O O . PHE A 1 144 ? -7.819 14.448 61.946 1.00 116.14 111 PHE A O 1
ATOM 684 N N . ALA A 1 145 ? -6.059 15.745 61.399 1.00 107.33 112 ALA A N 1
ATOM 685 C CA . ALA A 1 145 ? -5.410 14.820 60.475 1.00 104.79 112 ALA A CA 1
ATOM 686 C C . ALA A 1 145 ? -4.080 14.341 61.034 1.00 108.27 112 ALA A C 1
ATOM 687 O O . ALA A 1 145 ? -3.354 15.134 61.626 1.00 107.08 112 ALA A O 1
ATOM 689 N N . GLU A 1 146 ? -3.771 13.041 60.861 1.00 104.86 113 GLU A N 1
ATOM 690 C CA . GLU A 1 146 ? -2.529 12.430 61.323 1.00 101.79 113 GLU A CA 1
ATOM 691 C C . GLU A 1 146 ? -1.295 13.038 60.673 1.00 103.91 113 GLU A C 1
ATOM 692 O O . GLU A 1 146 ? -0.284 13.178 61.348 1.00 99.04 113 GLU A O 1
ATOM 698 N N . SER A 1 147 ? -1.373 13.429 59.392 1.00 103.98 114 SER A N 1
ATOM 699 C CA . SER A 1 147 ? -0.217 13.988 58.678 1.00 102.36 114 SER A CA 1
ATOM 700 C C . SER A 1 147 ? -0.631 14.625 57.338 1.00 107.43 114 SER A C 1
ATOM 701 O O . SER A 1 147 ? -1.775 14.501 56.892 1.00 109.07 114 SER A O 1
ATOM 704 N N . VAL A 1 148 ? 0.316 15.297 56.710 1.00 102.94 115 VAL A N 1
ATOM 705 C CA . VAL A 1 148 ? 0.220 15.853 55.368 1.00 104.23 115 VAL A CA 1
ATOM 706 C C . VAL A 1 148 ? 1.571 15.525 54.753 1.00 107.96 115 VAL A C 1
ATOM 707 O O . VAL A 1 148 ? 2.598 15.717 55.404 1.00 105.72 115 VAL A O 1
ATOM 711 N N . SER A 1 149 ? 1.586 15.017 53.529 1.00 105.32 116 SER A N 1
ATOM 712 C CA . SER A 1 149 ? 2.849 14.709 52.902 1.00 104.15 116 SER A CA 1
ATOM 713 C C . SER A 1 149 ? 2.948 15.211 51.503 1.00 113.09 116 SER A C 1
ATOM 714 O O . SER A 1 149 ? 1.933 15.339 50.824 1.00 115.78 116 SER A O 1
ATOM 717 N N . ILE A 1 150 ? 4.182 15.365 51.034 1.00 110.33 117 ILE A N 1
ATOM 718 C CA . ILE A 1 150 ? 4.482 15.742 49.6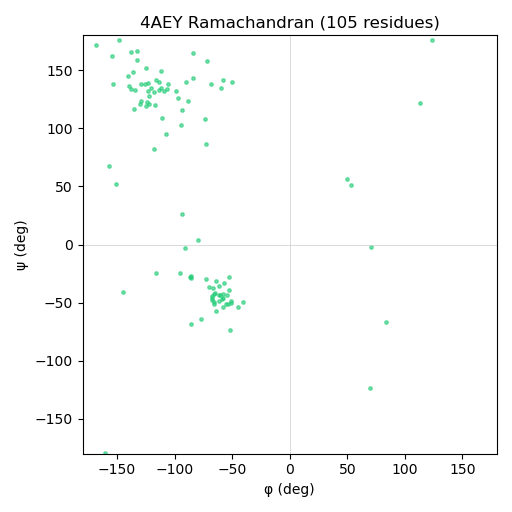69 1.00 113.01 117 ILE A CA 1
ATOM 719 C C . ILE A 1 150 ? 5.349 14.653 49.069 1.00 119.70 117 ILE A C 1
ATOM 720 O O . ILE A 1 150 ? 6.349 14.269 49.669 1.00 118.37 117 ILE A O 1
ATOM 725 N N . THR A 1 151 ? 4.962 14.139 47.912 1.00 119.69 118 THR A N 1
ATOM 726 C CA . THR A 1 151 ? 5.764 13.140 47.235 1.00 120.99 118 THR A CA 1
ATOM 727 C C . THR A 1 151 ? 6.230 13.709 45.911 1.00 131.38 118 THR A C 1
ATOM 728 O O . THR A 1 151 ? 5.473 14.426 45.258 1.00 133.70 118 THR A O 1
ATOM 732 N N . LEU A 1 152 ? 7.483 13.408 45.529 1.00 130.03 119 LEU A N 1
ATOM 733 C CA . LEU A 1 152 ? 8.101 13.836 44.275 1.00 132.82 119 LEU A CA 1
ATOM 734 C C . LEU A 1 152 ? 8.929 12.680 43.744 1.00 137.82 119 LEU A C 1
ATOM 735 O O . LEU A 1 152 ? 9.475 11.923 44.541 1.00 135.53 119 LEU A O 1
ATOM 736 N N . ALA A 1 153 ? 9.002 12.508 42.423 1.00 137.78 120 ALA A N 1
ATOM 737 C CA . ALA A 1 153 ? 9.799 11.427 41.846 1.00 139.19 120 ALA A CA 1
ATOM 738 C C . ALA A 1 153 ? 10.589 11.864 40.630 1.00 148.17 120 ALA A C 1
ATOM 739 O O . ALA A 1 153 ? 10.326 12.932 40.065 1.00 149.78 120 ALA A O 1
ATOM 741 N N . GLY A 1 154 ? 11.551 11.039 40.235 1.00 146.45 121 GLY A N 1
ATOM 742 C CA . GLY A 1 154 ? 12.371 11.348 39.081 1.00 150.07 121 GLY A CA 1
ATOM 743 C C . GLY A 1 154 ? 12.981 10.172 38.358 1.00 156.19 121 GLY A C 1
ATOM 744 O O . GLY A 1 154 ? 13.115 9.080 38.915 1.00 154.07 121 GLY A O 1
ATOM 745 N N . HIS A 1 155 ? 13.407 10.432 37.115 1.00 156.90 122 HIS A N 1
ATOM 746 C CA . HIS A 1 155 ? 14.070 9.465 36.250 1.00 194.58 122 HIS A CA 1
ATOM 747 C C . HIS A 1 155 ? 15.577 9.774 36.138 1.00 237.43 122 HIS A C 1
ATOM 748 O O . HIS A 1 155 ? 15.975 10.934 36.057 1.00 203.57 122 HIS A O 1
#

Organism: Pseudomonas aeruginosa (strain ATCC 15692 / DSM 22644 / CIP 104116 / JCM 14847 / LMG 12228 / 1C / PRS 101 / PAO1) (NCBI:txid208964)